Protein AF-T1BNW2-F1 (afdb_monomer_lite)

Radius of gyration: 15.65 Å; chains: 1; bounding box: 36×28×44 Å

Organism: NCBI:txid410659

Sequence (128 aa):
LEQHWTGALGGVVVTRYGHKVSTRSIEVLEAAHPVPDEAGQRASQRILEAVQGLRAEDLVICLISGGGSALLAAPAPGLTLADKQTMNRSLLRSGATITEMNCVRKHLSSLKGGLWPWLVIRPKWSPC

Secondary structure (DSSP, 8-state):
-TTT--S---EEEEEETT-----SSEEEEEE-SSS--HHHHHHHHHHHHHHTT--TTPPP-----TTHHHHS--BPTT--HHHHHHHHHHHHHTT--HHHHHHHHHHTBSSSTT-S-S------PPP-

Structure (mmCIF, N/CA/C/O backbone):
data_AF-T1BNW2-F1
#
_entry.id   AF-T1BNW2-F1
#
loop_
_atom_site.group_PDB
_atom_site.id
_atom_site.type_symbol
_atom_site.label_atom_id
_atom_site.label_alt_id
_atom_site.label_comp_id
_atom_site.label_asym_id
_atom_site.label_entity_id
_atom_site.label_seq_id
_atom_site.pdbx_PDB_ins_code
_atom_site.Cartn_x
_atom_site.Cartn_y
_atom_site.Cartn_z
_atom_site.occupancy
_atom_site.B_iso_or_equiv
_atom_site.auth_seq_id
_atom_site.auth_comp_id
_atom_site.auth_asym_id
_atom_site.auth_atom_id
_atom_site.pdbx_PDB_model_num
ATOM 1 N N . LEU A 1 1 ? -3.701 8.820 15.618 1.00 84.50 1 LEU A N 1
ATOM 2 C CA . LEU A 1 1 ? -5.063 8.250 15.515 1.00 84.50 1 LEU A CA 1
ATOM 3 C C . LEU A 1 1 ? -5.418 7.448 16.762 1.00 84.50 1 LEU A C 1
ATOM 5 O O . LEU A 1 1 ? -6.284 7.900 17.491 1.00 84.50 1 LEU A O 1
ATOM 9 N N . GLU A 1 2 ? -4.709 6.355 17.075 1.00 88.06 2 GLU A N 1
ATOM 10 C CA . GLU A 1 2 ? -5.012 5.507 18.253 1.00 88.06 2 GLU A CA 1
ATOM 11 C C . GLU A 1 2 ? -5.018 6.244 19.606 1.00 88.06 2 GLU A C 1
ATOM 13 O O . GLU A 1 2 ? -5.662 5.801 20.546 1.00 88.06 2 GLU A O 1
ATOM 18 N N . GLN A 1 3 ? -4.304 7.367 19.726 1.00 89.50 3 GLN A N 1
ATOM 19 C CA . GLN A 1 3 ? -4.282 8.185 20.948 1.00 89.50 3 GLN A CA 1
ATOM 20 C C . GLN A 1 3 ? -5.514 9.088 21.114 1.00 89.50 3 GLN A C 1
ATOM 22 O O . GLN A 1 3 ? -5.756 9.581 22.210 1.00 89.50 3 GLN A O 1
ATOM 27 N N . HIS A 1 4 ? -6.263 9.337 20.038 1.00 91.12 4 HIS A N 1
ATOM 28 C CA . HIS A 1 4 ? -7.362 10.309 20.015 1.00 91.12 4 HIS A CA 1
ATOM 29 C C . HIS A 1 4 ? -8.715 9.685 19.661 1.00 91.12 4 HIS A C 1
ATOM 31 O O . HIS A 1 4 ? -9.745 10.310 19.892 1.00 91.12 4 HIS A O 1
ATOM 37 N N . TRP A 1 5 ? -8.729 8.479 19.089 1.00 90.94 5 TRP A N 1
ATOM 38 C CA . TRP A 1 5 ? -9.960 7.765 18.768 1.00 90.94 5 TRP A CA 1
ATOM 39 C C . TRP A 1 5 ? -10.453 6.984 19.986 1.00 90.94 5 TRP A C 1
ATOM 41 O O . TRP A 1 5 ? -9.685 6.239 20.590 1.00 90.94 5 TRP A O 1
ATOM 51 N N . THR A 1 6 ? -11.721 7.157 20.351 1.00 88.44 6 THR A N 1
ATOM 52 C CA . THR A 1 6 ? -12.307 6.577 21.572 1.00 88.44 6 THR A CA 1
ATOM 53 C C . THR A 1 6 ? -13.128 5.309 21.327 1.00 88.44 6 THR A C 1
ATOM 55 O O . THR A 1 6 ? -13.456 4.611 22.282 1.00 88.44 6 THR A O 1
ATOM 58 N N . GLY A 1 7 ? -13.464 5.001 20.070 1.00 88.06 7 GLY A N 1
ATOM 59 C CA . GLY A 1 7 ? -14.216 3.803 19.686 1.00 88.06 7 GLY A CA 1
ATOM 60 C C . GLY A 1 7 ? -13.332 2.618 19.290 1.00 88.06 7 GLY A C 1
ATOM 61 O O . GLY A 1 7 ? -12.103 2.703 19.310 1.00 88.06 7 GLY A O 1
ATOM 62 N N . ALA A 1 8 ? -13.973 1.521 18.874 1.00 88.00 8 ALA A N 1
ATOM 63 C CA . ALA A 1 8 ? -13.278 0.396 18.255 1.00 88.00 8 ALA A CA 1
ATOM 64 C C . ALA A 1 8 ? -12.486 0.879 17.030 1.00 88.00 8 ALA A C 1
ATOM 66 O O . ALA A 1 8 ? -12.992 1.643 16.204 1.00 88.00 8 ALA A O 1
ATOM 67 N N . LEU A 1 9 ? -11.228 0.456 16.946 1.00 90.50 9 LEU A N 1
ATOM 68 C CA . LEU A 1 9 ? -10.297 0.844 15.898 1.00 90.50 9 LEU A CA 1
ATOM 69 C C . LEU A 1 9 ? -9.519 -0.391 15.457 1.00 90.50 9 LEU A C 1
ATOM 71 O O . LEU A 1 9 ? -9.071 -1.184 16.279 1.00 90.50 9 LEU A O 1
ATOM 75 N N . GLY A 1 10 ? -9.359 -0.528 14.151 1.00 91.31 10 GLY A N 1
ATOM 76 C CA . GLY A 1 10 ? -8.513 -1.521 13.513 1.00 91.31 10 GLY A CA 1
ATOM 77 C C . GLY A 1 10 ? -8.099 -1.000 12.145 1.00 91.31 10 GLY A C 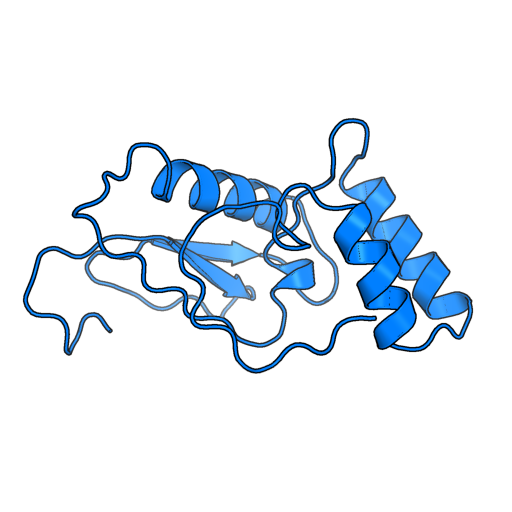1
ATOM 78 O O . GLY A 1 10 ? -8.651 -0.015 11.649 1.00 91.31 10 GLY A O 1
ATOM 79 N N . GLY A 1 11 ? -7.101 -1.626 11.536 1.00 93.06 11 GLY A N 1
ATOM 80 C CA . GLY A 1 11 ? -6.684 -1.246 10.193 1.00 93.06 11 GLY A CA 1
ATOM 81 C C . GLY A 1 11 ? -5.294 -1.732 9.839 1.00 93.06 11 GLY A C 1
ATOM 82 O O . GLY A 1 11 ? -4.666 -2.474 10.591 1.00 93.06 11 GLY A O 1
ATOM 83 N N . VAL A 1 12 ? -4.827 -1.285 8.678 1.00 95.44 12 VAL A N 1
ATOM 84 C CA . VAL A 1 12 ? -3.528 -1.648 8.114 1.00 95.44 12 VAL A CA 1
ATOM 85 C C . VAL A 1 12 ? -2.814 -0.375 7.672 1.00 95.44 12 VAL A C 1
ATOM 87 O O . VAL A 1 12 ? -3.390 0.468 6.985 1.00 95.44 12 VAL A O 1
ATOM 90 N N . VAL A 1 13 ? -1.550 -0.242 8.054 1.00 95.88 13 VAL A N 1
ATOM 91 C CA . VAL A 1 13 ? -0.632 0.810 7.612 1.00 95.88 13 VAL A CA 1
ATOM 92 C C . VAL A 1 13 ? 0.506 0.161 6.846 1.00 95.88 13 VAL A C 1
ATOM 94 O O . VAL A 1 13 ? 1.046 -0.858 7.265 1.00 95.88 13 VAL A O 1
ATOM 97 N N . VAL A 1 14 ? 0.903 0.783 5.738 1.00 96.38 14 VAL A N 1
ATOM 98 C CA . VAL A 1 14 ? 2.066 0.364 4.952 1.00 96.38 14 VAL A CA 1
ATOM 99 C C . VAL A 1 14 ? 3.075 1.496 4.950 1.00 96.38 14 VAL A C 1
ATOM 101 O O . VAL A 1 14 ? 2.752 2.626 4.580 1.00 96.38 14 VAL A O 1
ATOM 104 N N . THR A 1 15 ? 4.296 1.196 5.371 1.00 96.88 15 THR A N 1
ATOM 105 C CA . THR A 1 15 ? 5.404 2.150 5.430 1.00 96.88 15 THR A CA 1
ATOM 106 C C . THR A 1 15 ? 6.656 1.573 4.770 1.00 96.88 15 THR A C 1
ATOM 108 O O . THR A 1 15 ? 6.651 0.460 4.248 1.00 96.88 15 THR A O 1
ATOM 111 N N . ARG A 1 16 ? 7.732 2.355 4.731 1.00 96.81 16 ARG A N 1
ATOM 112 C CA . ARG A 1 16 ? 9.033 1.909 4.218 1.00 96.81 16 ARG A CA 1
ATOM 113 C C . ARG A 1 16 ? 9.708 0.970 5.215 1.00 96.81 16 ARG A C 1
ATOM 115 O O . ARG A 1 16 ? 9.484 1.101 6.414 1.00 96.81 16 ARG A O 1
ATOM 122 N N . TYR A 1 17 ? 10.589 0.101 4.732 1.00 97.12 17 TYR A N 1
ATOM 123 C CA . TYR A 1 17 ? 11.466 -0.685 5.604 1.00 97.12 17 TYR A CA 1
ATOM 124 C C . TYR A 1 17 ? 12.225 0.190 6.610 1.00 97.12 17 TYR A C 1
ATOM 126 O O . TYR A 1 17 ? 12.760 1.239 6.245 1.00 97.12 17 TYR A O 1
ATOM 134 N N . GLY A 1 18 ? 12.261 -0.250 7.868 1.00 96.81 18 GLY A N 1
ATOM 135 C CA . GLY A 1 18 ? 12.893 0.459 8.980 1.00 96.81 18 GLY A CA 1
ATOM 136 C C . GLY A 1 18 ? 12.065 1.617 9.548 1.00 96.81 18 GLY A C 1
ATOM 137 O O . GLY A 1 18 ? 12.540 2.318 10.436 1.00 96.81 18 GLY A O 1
ATOM 138 N N . HIS A 1 19 ? 10.843 1.839 9.053 1.00 95.44 19 HIS A N 1
ATOM 139 C CA . HIS A 1 19 ? 9.939 2.887 9.541 1.00 95.44 19 HIS A CA 1
ATOM 140 C C . HIS A 1 19 ? 8.724 2.332 10.293 1.00 95.44 19 HIS A C 1
ATOM 142 O O . HIS A 1 19 ? 7.828 3.102 10.653 1.00 95.44 19 HIS A O 1
ATOM 148 N N . LYS A 1 20 ? 8.653 1.015 10.517 1.00 95.44 20 LYS A N 1
ATOM 149 C CA . LYS A 1 20 ? 7.619 0.413 11.356 1.00 95.44 20 LYS A CA 1
ATOM 150 C C . LYS A 1 20 ? 7.669 0.967 12.779 1.00 95.44 20 LYS A C 1
ATOM 152 O O . LYS A 1 20 ? 8.726 1.102 13.387 1.00 95.44 20 LYS A O 1
ATOM 157 N N . VAL A 1 21 ? 6.485 1.236 13.314 1.00 94.00 21 VAL A N 1
ATOM 158 C CA . VAL A 1 21 ? 6.272 1.627 14.707 1.00 94.00 21 VAL A CA 1
ATOM 159 C C . VAL A 1 21 ? 5.255 0.690 15.338 1.00 94.00 21 VAL A C 1
ATOM 161 O O . VAL A 1 21 ? 4.362 0.190 14.652 1.00 94.00 21 VAL A O 1
ATOM 164 N N . SER A 1 22 ? 5.397 0.445 16.637 1.00 94.06 22 SER A N 1
ATOM 165 C CA . SER A 1 22 ? 4.424 -0.343 17.387 1.00 94.06 22 SER A CA 1
ATOM 166 C C . SER A 1 22 ? 3.124 0.435 17.572 1.00 94.06 22 SER A C 1
ATOM 168 O O . SER A 1 22 ? 3.119 1.626 17.883 1.00 94.06 22 SER A O 1
ATOM 170 N N . THR A 1 23 ? 2.023 -0.278 17.411 1.00 94.12 23 THR A N 1
ATOM 171 C CA . THR A 1 23 ? 0.635 0.189 17.472 1.00 94.12 23 THR A CA 1
ATOM 172 C C . THR A 1 23 ? -0.157 -0.778 18.350 1.00 94.12 23 THR A C 1
ATOM 174 O O . THR A 1 23 ? 0.276 -1.904 18.599 1.00 94.12 23 THR A O 1
ATOM 177 N N . ARG A 1 24 ? -1.309 -0.341 18.860 1.00 91.31 24 ARG A N 1
ATOM 178 C CA . ARG A 1 24 ? -2.166 -1.155 19.735 1.00 91.31 24 ARG A CA 1
ATOM 179 C C . ARG A 1 24 ? -3.064 -2.101 18.940 1.00 91.31 24 ARG A C 1
ATOM 181 O O . ARG A 1 24 ? -3.257 -3.240 19.340 1.00 91.31 24 ARG A O 1
ATOM 188 N N . SER A 1 25 ? -3.630 -1.604 17.844 1.00 91.12 25 SER A N 1
ATOM 189 C CA . SER A 1 25 ? -4.736 -2.233 17.105 1.00 91.12 25 SER A CA 1
ATOM 190 C C . SER A 1 25 ? -4.577 -2.189 15.582 1.00 91.12 25 SER A C 1
ATOM 192 O O . SER A 1 25 ? -5.274 -2.897 14.860 1.00 91.12 25 SER A O 1
ATOM 194 N N . ILE A 1 26 ? -3.659 -1.362 15.081 1.00 94.75 26 ILE A N 1
ATOM 195 C CA . ILE A 1 26 ? -3.387 -1.205 13.649 1.00 94.75 26 ILE A CA 1
ATOM 196 C C . ILE A 1 26 ? -2.228 -2.116 13.241 1.00 94.75 26 ILE A C 1
ATOM 198 O O . ILE A 1 26 ? -1.149 -2.033 13.809 1.00 94.75 26 ILE A O 1
ATOM 202 N N . GLU A 1 27 ? -2.392 -2.948 12.222 1.00 95.88 27 GLU A N 1
ATOM 203 C CA . GLU A 1 27 ? -1.291 -3.729 11.659 1.00 95.88 27 GLU A CA 1
ATOM 204 C C . GLU A 1 27 ? -0.334 -2.820 10.872 1.00 95.88 27 GLU A C 1
ATOM 206 O O . GLU A 1 27 ? -0.773 -2.042 10.027 1.00 95.88 27 GLU A O 1
ATOM 211 N N . VAL A 1 28 ? 0.977 -2.917 11.115 1.00 96.69 28 VAL A N 1
ATOM 212 C CA . VAL A 1 28 ? 1.987 -2.135 10.378 1.00 96.69 28 VAL A CA 1
ATOM 213 C C . VAL A 1 28 ? 2.860 -3.059 9.533 1.00 96.69 28 VAL A C 1
ATOM 215 O O . VAL A 1 28 ? 3.623 -3.878 10.062 1.00 96.69 28 VAL A O 1
ATOM 218 N N . LEU A 1 29 ? 2.748 -2.893 8.217 1.00 97.44 29 LEU A N 1
ATOM 219 C CA . LEU A 1 29 ? 3.500 -3.591 7.182 1.00 97.44 29 LEU A CA 1
ATOM 220 C C . LEU A 1 29 ? 4.585 -2.686 6.602 1.00 97.44 29 LEU A C 1
ATOM 222 O O . LEU A 1 29 ? 4.450 -1.461 6.567 1.00 97.44 29 LEU A O 1
ATOM 226 N N . GLU A 1 30 ? 5.645 -3.304 6.097 1.00 97.81 30 GLU A N 1
ATOM 227 C CA . GLU A 1 30 ? 6.737 -2.605 5.428 1.00 97.81 30 GLU A CA 1
ATOM 228 C C . GLU A 1 30 ? 6.878 -3.081 3.984 1.00 97.81 30 GLU A C 1
ATOM 230 O O . GLU A 1 30 ? 6.645 -4.252 3.680 1.00 97.81 30 GLU A O 1
ATOM 235 N N . ALA A 1 31 ? 7.243 -2.159 3.097 1.00 97.31 31 ALA A N 1
ATOM 236 C CA . ALA A 1 31 ? 7.457 -2.422 1.682 1.00 97.31 31 ALA A CA 1
ATOM 237 C C . ALA A 1 31 ? 8.561 -1.526 1.103 1.00 97.31 31 ALA A C 1
ATOM 239 O O . ALA A 1 31 ? 8.961 -0.516 1.700 1.00 97.31 31 ALA A O 1
ATOM 240 N N . ALA A 1 32 ? 9.044 -1.880 -0.089 1.00 95.75 32 ALA A N 1
ATOM 241 C CA . ALA A 1 32 ? 10.103 -1.130 -0.748 1.00 95.75 32 ALA A CA 1
ATOM 242 C C . ALA A 1 32 ? 9.629 0.222 -1.308 1.00 95.75 32 ALA A C 1
ATOM 244 O O . ALA A 1 32 ? 8.546 0.384 -1.874 1.00 95.75 32 ALA A O 1
ATOM 245 N N . HIS A 1 33 ? 10.517 1.208 -1.202 1.00 92.31 33 HIS A N 1
ATOM 246 C CA . HIS A 1 33 ? 10.416 2.514 -1.842 1.00 92.31 33 HIS A CA 1
ATOM 247 C C . HIS A 1 33 ? 11.839 2.986 -2.190 1.00 92.31 33 HIS A C 1
ATOM 249 O O . HIS A 1 33 ? 12.719 2.863 -1.340 1.00 92.31 33 HIS A O 1
ATOM 255 N N .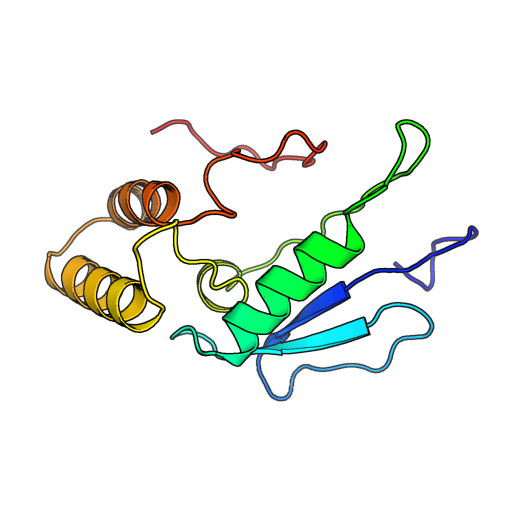 PRO A 1 34 ? 12.098 3.566 -3.381 1.00 89.00 34 PRO A N 1
ATOM 256 C CA . PRO A 1 34 ? 11.126 4.061 -4.364 1.00 89.00 34 PRO A CA 1
ATOM 257 C C . PRO A 1 34 ? 10.667 3.033 -5.408 1.00 89.00 34 PRO A C 1
ATOM 259 O O . PRO A 1 34 ? 9.747 3.321 -6.171 1.00 89.00 34 PRO A O 1
ATOM 262 N N . VAL A 1 35 ? 11.291 1.855 -5.469 1.00 89.69 35 VAL A N 1
ATOM 263 C CA . VAL A 1 35 ? 10.927 0.798 -6.424 1.00 89.69 35 VAL A CA 1
ATOM 264 C C . VAL A 1 35 ? 10.017 -0.218 -5.722 1.00 89.69 35 VAL A C 1
ATOM 266 O O . VAL A 1 35 ? 10.430 -0.737 -4.691 1.00 89.69 35 VAL A O 1
ATOM 269 N N . PRO A 1 36 ? 8.805 -0.496 -6.243 1.00 91.81 36 PRO A N 1
ATOM 270 C CA . PRO A 1 36 ? 7.877 -1.437 -5.622 1.00 91.81 36 PRO A CA 1
ATOM 271 C C . PRO A 1 36 ? 8.408 -2.873 -5.629 1.00 91.81 36 PRO A C 1
ATOM 273 O O . PRO A 1 36 ? 9.007 -3.300 -6.616 1.00 91.81 36 PRO A O 1
ATOM 276 N N . ASP A 1 37 ? 8.120 -3.625 -4.570 1.00 94.62 37 ASP A N 1
ATOM 277 C CA . ASP A 1 37 ? 8.478 -5.034 -4.397 1.00 94.62 37 ASP A CA 1
ATOM 278 C C . ASP A 1 37 ? 7.245 -5.908 -4.095 1.00 94.62 37 ASP A C 1
ATOM 280 O O . ASP A 1 37 ? 6.102 -5.441 -4.063 1.00 94.62 37 ASP A O 1
ATOM 284 N N . GLU A 1 38 ? 7.470 -7.206 -3.889 1.00 95.69 38 GLU A N 1
ATOM 285 C CA . GLU A 1 38 ? 6.396 -8.152 -3.577 1.00 95.69 38 GLU A CA 1
ATOM 286 C C . GLU A 1 38 ? 5.736 -7.873 -2.223 1.00 95.69 38 GLU A C 1
ATOM 288 O O . GLU A 1 38 ? 4.548 -8.146 -2.051 1.00 95.69 38 GLU A O 1
ATOM 293 N N . ALA A 1 39 ? 6.479 -7.316 -1.260 1.00 96.81 39 ALA A N 1
ATOM 294 C CA . ALA A 1 39 ? 5.916 -6.918 0.024 1.00 96.81 39 ALA A CA 1
ATOM 295 C C . ALA A 1 39 ? 4.869 -5.815 -0.164 1.00 96.81 39 ALA A C 1
ATOM 297 O O . ALA A 1 39 ? 3.776 -5.924 0.388 1.00 96.81 39 ALA A O 1
ATOM 298 N N . GLY A 1 40 ? 5.133 -4.833 -1.033 1.00 94.56 40 GLY A N 1
ATOM 299 C CA . GLY A 1 40 ? 4.145 -3.823 -1.419 1.00 94.56 40 GLY A CA 1
ATOM 300 C C . GLY A 1 40 ? 2.912 -4.403 -2.120 1.00 94.56 40 GLY A C 1
ATOM 301 O O . GLY A 1 40 ? 1.799 -3.896 -1.945 1.00 94.56 40 GLY A O 1
ATOM 302 N N . GLN A 1 41 ? 3.067 -5.495 -2.877 1.00 93.44 41 GLN A N 1
ATOM 303 C CA . GLN A 1 41 ? 1.935 -6.196 -3.493 1.00 93.44 41 GLN A CA 1
ATOM 304 C C . GLN A 1 41 ? 1.090 -6.951 -2.465 1.00 93.44 41 GLN A C 1
ATOM 306 O O . GLN A 1 41 ? -0.134 -6.812 -2.458 1.00 93.44 41 GLN A O 1
ATOM 311 N N . ARG A 1 42 ? 1.725 -7.683 -1.546 1.00 95.19 42 ARG A N 1
ATOM 312 C CA . ARG A 1 42 ? 1.022 -8.338 -0.432 1.00 95.19 42 ARG A CA 1
ATOM 313 C C . ARG A 1 42 ? 0.327 -7.320 0.470 1.00 95.19 42 ARG A C 1
ATOM 315 O O . ARG A 1 42 ? -0.821 -7.518 0.847 1.00 95.19 42 ARG A O 1
ATOM 322 N N . ALA A 1 43 ? 0.982 -6.199 0.756 1.00 95.00 43 ALA A N 1
ATOM 323 C CA . ALA A 1 43 ? 0.423 -5.134 1.577 1.00 95.00 43 ALA A CA 1
ATOM 324 C C . ALA A 1 43 ? -0.794 -4.462 0.916 1.00 95.00 43 ALA A C 1
ATOM 326 O O . ALA A 1 43 ? -1.777 -4.152 1.586 1.00 95.00 43 ALA A O 1
ATOM 327 N N . SER A 1 44 ? -0.761 -4.307 -0.412 1.00 92.12 44 SER A N 1
ATOM 328 C CA . SER A 1 44 ? -1.909 -3.847 -1.203 1.00 92.12 44 SER A CA 1
ATOM 329 C C . SER A 1 44 ? -3.110 -4.781 -1.064 1.00 92.12 44 SER A C 1
ATOM 331 O O . SER A 1 44 ? -4.224 -4.319 -0.829 1.00 92.12 44 SER A O 1
ATOM 333 N N . GLN A 1 45 ? -2.874 -6.089 -1.174 1.00 91.25 45 GLN A N 1
ATOM 334 C CA . GLN A 1 45 ? -3.906 -7.110 -1.005 1.00 91.25 45 GLN A CA 1
ATOM 335 C C . GLN A 1 45 ? -4.460 -7.121 0.429 1.00 91.25 45 GLN A C 1
ATOM 337 O O . GLN A 1 45 ? -5.670 -7.141 0.629 1.00 91.25 45 GLN A O 1
ATOM 342 N N . ARG A 1 46 ? -3.590 -6.999 1.433 1.00 94.06 46 ARG A N 1
ATOM 343 C CA . ARG A 1 46 ? -3.993 -6.964 2.840 1.00 94.06 46 ARG A CA 1
ATOM 344 C C . ARG A 1 46 ? -4.849 -5.742 3.189 1.00 94.06 46 ARG A C 1
ATOM 346 O O . ARG A 1 46 ? -5.798 -5.869 3.961 1.00 94.06 46 ARG A O 1
ATOM 353 N N . ILE A 1 47 ? -4.546 -4.572 2.614 1.00 92.31 47 ILE A N 1
ATOM 354 C CA . ILE A 1 47 ? -5.405 -3.380 2.730 1.00 92.31 47 ILE A CA 1
ATOM 355 C C . ILE A 1 47 ? -6.781 -3.646 2.121 1.00 92.31 47 ILE A C 1
ATOM 357 O O . ILE A 1 47 ? -7.778 -3.261 2.724 1.00 92.31 47 ILE A O 1
ATOM 361 N N . LEU A 1 48 ? -6.845 -4.301 0.956 1.00 88.19 48 LEU A N 1
ATOM 362 C CA . LEU A 1 48 ? -8.121 -4.650 0.329 1.00 88.19 48 LEU A CA 1
ATOM 363 C C . LEU A 1 48 ? -8.954 -5.559 1.224 1.00 88.19 48 LEU A C 1
ATOM 365 O O . LEU A 1 48 ? -10.120 -5.270 1.460 1.00 88.19 48 LEU A O 1
ATOM 369 N N . GLU A 1 49 ? -8.350 -6.606 1.770 1.00 90.19 49 GLU A N 1
ATOM 370 C CA . GLU A 1 49 ? -9.012 -7.509 2.715 1.00 90.19 49 GLU A CA 1
ATOM 371 C C . GLU A 1 49 ? -9.491 -6.777 3.972 1.00 90.19 49 GLU A C 1
ATOM 373 O O . GLU A 1 49 ? -10.578 -7.050 4.464 1.00 90.19 49 GLU A O 1
ATOM 378 N N . ALA A 1 50 ? -8.721 -5.805 4.475 1.00 90.19 50 ALA A N 1
ATOM 379 C CA . ALA A 1 50 ? -9.097 -5.031 5.659 1.00 90.19 50 ALA A CA 1
ATOM 380 C C . ALA A 1 50 ? -10.334 -4.146 5.451 1.00 90.19 50 ALA A C 1
ATOM 382 O O . ALA A 1 50 ? -10.988 -3.785 6.426 1.00 90.19 50 ALA A O 1
ATOM 383 N N . VAL A 1 51 ? -10.634 -3.774 4.204 1.00 87.69 51 VAL A N 1
ATOM 384 C CA . VAL A 1 51 ? -11.811 -2.960 3.861 1.00 87.69 51 VAL A CA 1
ATOM 385 C C . VAL A 1 51 ? -12.933 -3.780 3.220 1.00 87.69 51 VAL A C 1
ATOM 387 O O . VAL A 1 51 ? -14.000 -3.242 2.928 1.00 87.69 51 VAL A O 1
ATOM 390 N N . GLN A 1 52 ? -12.718 -5.076 2.986 1.00 86.50 52 GLN A N 1
ATOM 391 C CA . GLN A 1 52 ? -13.759 -5.983 2.513 1.00 86.50 52 GLN A CA 1
ATOM 392 C C . GLN A 1 52 ? -14.750 -6.280 3.643 1.00 86.50 52 GLN A C 1
ATOM 394 O O . GLN A 1 52 ? -14.362 -6.582 4.766 1.00 86.50 52 GLN A O 1
ATOM 399 N N . GLY A 1 53 ? -16.047 -6.213 3.336 1.00 82.06 53 GLY A N 1
ATOM 400 C CA . GLY A 1 53 ? -17.113 -6.526 4.294 1.00 82.06 53 GLY A CA 1
ATOM 401 C C . GLY A 1 53 ? -17.538 -5.371 5.204 1.00 82.06 53 GLY A C 1
ATOM 402 O O . GLY A 1 53 ? -18.439 -5.568 6.016 1.00 82.06 53 GLY A O 1
ATOM 403 N N . LEU A 1 54 ? -16.951 -4.179 5.042 1.00 86.88 54 LEU A N 1
ATOM 404 C CA . LEU A 1 54 ? -17.436 -2.968 5.705 1.00 86.88 54 LEU A CA 1
ATOM 405 C C . LEU A 1 54 ? -18.860 -2.624 5.249 1.00 86.88 54 LEU A C 1
ATOM 407 O O . LEU A 1 54 ? -19.229 -2.806 4.083 1.00 86.88 54 LEU A O 1
ATOM 411 N N . ARG A 1 55 ? -19.654 -2.117 6.186 1.00 86.31 55 ARG A N 1
ATOM 412 C CA . ARG A 1 55 ? -21.052 -1.720 6.013 1.00 86.31 55 ARG A CA 1
ATOM 413 C C . ARG A 1 55 ? -21.154 -0.197 5.909 1.00 86.31 55 ARG A C 1
ATOM 415 O O . ARG A 1 55 ? -20.173 0.523 6.069 1.00 86.31 55 ARG A O 1
ATOM 422 N N . ALA A 1 56 ? -22.345 0.311 5.605 1.00 86.44 56 ALA A N 1
ATOM 423 C CA . ALA A 1 56 ? -22.554 1.747 5.392 1.00 86.44 56 ALA A CA 1
ATOM 424 C C . ALA A 1 56 ? -22.339 2.582 6.669 1.00 86.44 56 ALA A C 1
ATOM 426 O O . ALA A 1 56 ? -22.036 3.770 6.597 1.00 86.44 56 ALA A O 1
ATOM 427 N N . GLU A 1 57 ? -22.506 1.950 7.826 1.00 87.06 57 GLU A N 1
ATOM 428 C CA . GLU A 1 57 ? -22.286 2.504 9.156 1.00 87.06 57 GLU A CA 1
ATOM 429 C C . GLU A 1 57 ? -20.807 2.548 9.582 1.00 87.06 57 GLU A C 1
ATOM 431 O O . GLU A 1 57 ? -20.480 3.226 10.558 1.00 87.06 57 GLU A O 1
ATOM 436 N N . ASP A 1 58 ? -19.912 1.866 8.860 1.00 87.31 58 ASP A N 1
ATOM 437 C CA . ASP A 1 58 ? -18.488 1.835 9.187 1.00 87.31 58 ASP A CA 1
ATOM 438 C C . ASP A 1 58 ? -17.758 3.080 8.666 1.00 87.31 58 ASP A C 1
ATOM 440 O O . ASP A 1 58 ? -17.972 3.553 7.547 1.00 87.31 58 ASP A O 1
ATOM 444 N N . LEU A 1 59 ? -16.824 3.597 9.470 1.00 88.00 59 LEU A N 1
ATOM 445 C CA . LEU A 1 59 ? -15.985 4.733 9.096 1.00 88.00 59 LEU A CA 1
ATOM 446 C C . LEU A 1 59 ? -14.592 4.272 8.663 1.00 88.00 59 LEU A C 1
ATOM 448 O O . LEU A 1 59 ? -13.829 3.720 9.456 1.00 88.00 59 LEU A O 1
ATOM 452 N N . VAL A 1 60 ? -14.211 4.616 7.433 1.00 89.50 60 VAL A N 1
ATOM 453 C CA . VAL A 1 60 ? -12.847 4.422 6.925 1.00 89.50 60 VAL A CA 1
ATOM 454 C C . VAL A 1 60 ? -12.068 5.731 6.993 1.00 89.50 60 VAL A C 1
ATOM 456 O O . VAL A 1 60 ? -12.461 6.736 6.404 1.00 89.50 60 VAL A O 1
ATOM 459 N N . ILE A 1 61 ? -10.917 5.707 7.669 1.00 89.38 61 ILE A N 1
ATOM 460 C CA . ILE A 1 61 ? -9.984 6.838 7.725 1.00 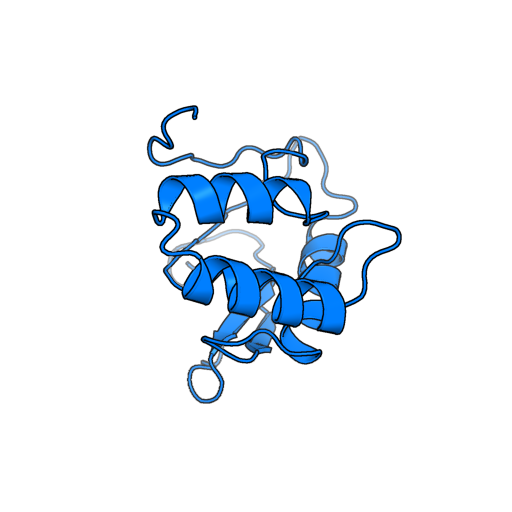89.38 61 ILE A CA 1
ATOM 461 C C . ILE A 1 61 ? -8.744 6.505 6.892 1.00 89.38 61 ILE A C 1
ATOM 463 O O . ILE A 1 61 ? -7.899 5.708 7.295 1.00 89.38 61 ILE A O 1
ATOM 467 N N . CYS A 1 62 ? -8.607 7.158 5.738 1.00 89.88 62 CYS A N 1
ATOM 468 C CA . CYS A 1 62 ? -7.452 7.001 4.854 1.00 89.88 62 CYS A CA 1
ATOM 469 C C . CYS A 1 62 ? -6.387 8.069 5.142 1.00 89.88 62 CYS A C 1
ATOM 471 O O . CYS A 1 62 ? -6.555 9.234 4.780 1.00 89.88 62 CYS A O 1
ATOM 473 N N . LEU A 1 63 ? -5.262 7.670 5.742 1.00 89.75 63 LEU A N 1
ATOM 474 C CA . LEU A 1 63 ? -4.100 8.537 5.960 1.00 89.75 63 LEU A CA 1
ATOM 475 C C . LEU A 1 63 ? -3.054 8.270 4.873 1.00 89.75 63 LEU A C 1
ATOM 477 O O . LEU A 1 63 ? -2.457 7.197 4.832 1.00 89.75 63 LEU A O 1
ATOM 481 N N . ILE A 1 64 ? -2.842 9.233 3.974 1.00 88.19 64 ILE A N 1
ATOM 482 C CA . ILE A 1 64 ? -1.975 9.063 2.800 1.00 88.19 64 ILE A CA 1
ATOM 483 C C . ILE A 1 64 ? -0.835 10.078 2.849 1.00 88.19 64 ILE A C 1
ATOM 485 O O . ILE A 1 64 ? -1.060 11.276 3.004 1.00 88.19 64 ILE A O 1
ATOM 489 N N . SER A 1 65 ? 0.390 9.592 2.662 1.00 87.81 65 SER A N 1
ATOM 490 C CA . SER A 1 65 ? 1.604 10.400 2.531 1.00 87.81 65 SER A CA 1
ATOM 491 C C . SER A 1 65 ? 2.404 9.993 1.281 1.00 87.81 65 SER A C 1
ATOM 493 O O . SER A 1 65 ? 1.956 9.182 0.462 1.00 87.81 65 SER A O 1
ATOM 495 N N . GLY A 1 66 ? 3.576 10.602 1.080 1.00 84.31 66 GLY A N 1
ATOM 496 C CA . GLY A 1 66 ? 4.442 10.310 -0.063 1.00 84.31 66 GLY A CA 1
ATOM 497 C C . GLY A 1 66 ? 4.884 8.841 -0.122 1.00 84.31 66 GLY A C 1
ATOM 498 O O . GLY A 1 66 ? 5.141 8.213 0.899 1.00 84.31 66 GLY A O 1
ATOM 499 N N . GLY A 1 67 ? 5.000 8.298 -1.337 1.00 85.00 67 GLY A N 1
ATOM 500 C CA . GLY A 1 67 ? 5.503 6.937 -1.579 1.00 85.00 67 GLY A CA 1
ATOM 501 C C . GLY A 1 67 ? 4.440 5.866 -1.837 1.00 85.00 67 GLY A C 1
ATOM 502 O O . GLY A 1 67 ? 4.787 4.762 -2.258 1.00 85.00 67 GLY A O 1
ATOM 503 N N . GLY A 1 68 ? 3.147 6.190 -1.712 1.00 84.94 68 GLY A N 1
ATOM 504 C CA . GLY A 1 68 ? 2.047 5.238 -1.936 1.00 84.94 68 GLY A CA 1
ATOM 505 C C . GLY A 1 68 ? 2.057 4.532 -3.303 1.00 84.94 68 GLY A C 1
ATOM 506 O O . GLY A 1 68 ? 1.552 3.421 -3.433 1.00 84.94 68 GLY A O 1
ATOM 507 N N . SER A 1 69 ? 2.678 5.116 -4.336 1.00 82.50 69 SER A N 1
ATOM 508 C CA . SER A 1 69 ? 2.806 4.452 -5.642 1.00 82.50 69 SER A CA 1
ATOM 509 C C . SER A 1 69 ? 3.694 3.209 -5.627 1.00 82.50 69 SER A C 1
ATOM 511 O O . SER A 1 69 ? 3.388 2.272 -6.365 1.00 82.50 69 SER A O 1
ATOM 513 N N . ALA A 1 70 ? 4.744 3.209 -4.803 1.00 87.12 70 ALA A N 1
ATOM 514 C CA . ALA A 1 70 ? 5.643 2.073 -4.619 1.00 87.12 70 ALA A CA 1
ATOM 515 C C . ALA A 1 70 ? 5.159 1.156 -3.487 1.00 87.12 70 ALA A C 1
ATOM 517 O O . ALA A 1 70 ? 5.119 -0.056 -3.656 1.00 87.12 70 ALA A O 1
ATOM 518 N N . LEU A 1 71 ? 4.707 1.739 -2.373 1.00 92.00 71 LEU A N 1
ATOM 519 C CA . LEU A 1 71 ? 4.267 0.973 -1.204 1.00 92.00 71 LEU A CA 1
ATOM 520 C C . LEU A 1 71 ? 2.982 0.175 -1.466 1.00 92.00 71 LEU A C 1
ATOM 522 O O . LEU A 1 71 ? 2.827 -0.918 -0.937 1.00 92.00 71 LEU A O 1
ATOM 526 N N . LEU A 1 72 ? 2.075 0.699 -2.301 1.00 90.56 72 LEU A N 1
ATOM 527 C CA . LEU A 1 72 ? 0.826 0.034 -2.686 1.00 90.56 72 LEU A CA 1
ATOM 528 C C . LEU A 1 72 ? 0.898 -0.441 -4.144 1.00 90.56 72 LEU A C 1
ATOM 530 O O . LEU A 1 72 ? 0.280 0.125 -5.064 1.00 90.56 72 LEU A O 1
ATOM 534 N N . ALA A 1 73 ? 1.741 -1.448 -4.366 1.00 90.31 73 ALA A N 1
ATOM 535 C CA . ALA A 1 73 ? 1.980 -2.058 -5.664 1.00 90.31 73 ALA A CA 1
ATOM 536 C C . ALA A 1 73 ? 0.860 -3.037 -6.052 1.00 90.31 73 ALA A C 1
ATOM 538 O O . ALA A 1 73 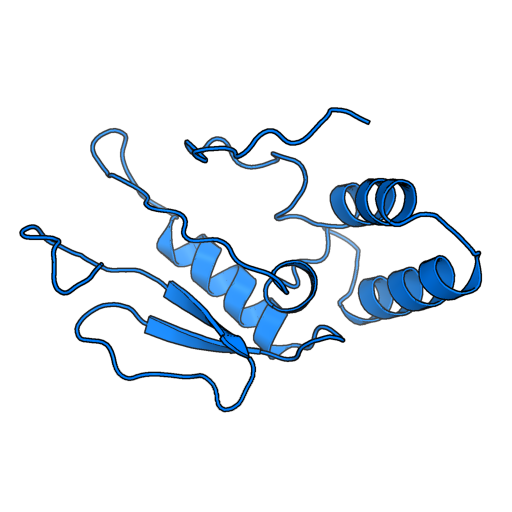? 0.946 -4.229 -5.804 1.00 90.31 73 ALA A O 1
ATOM 539 N N . ALA A 1 74 ? -0.170 -2.553 -6.741 1.00 88.81 74 ALA A N 1
ATOM 540 C CA . ALA A 1 74 ? -1.245 -3.409 -7.245 1.00 88.81 74 ALA A CA 1
ATOM 541 C C . ALA A 1 74 ? -1.283 -3.386 -8.782 1.00 88.81 74 ALA A C 1
ATOM 543 O O . ALA A 1 74 ? -1.757 -2.393 -9.354 1.00 88.81 74 ALA A O 1
ATOM 544 N N . PRO A 1 75 ? -0.687 -4.372 -9.481 1.00 88.50 75 PRO A N 1
ATOM 545 C CA . PRO A 1 75 ? -0.829 -4.529 -10.932 1.00 88.50 75 PRO A CA 1
ATOM 546 C C . PRO A 1 75 ? -2.295 -4.711 -11.338 1.00 88.50 75 PRO A C 1
ATOM 548 O O . PRO A 1 75 ? -3.086 -5.273 -10.584 1.00 88.50 75 PRO A O 1
ATOM 551 N N . ALA A 1 76 ? -2.674 -4.183 -12.503 1.00 87.81 76 ALA A N 1
ATOM 552 C CA . ALA A 1 76 ? -3.983 -4.477 -13.085 1.00 87.81 76 ALA A CA 1
ATOM 553 C C . ALA A 1 76 ? -4.053 -5.958 -13.524 1.00 87.81 76 ALA A C 1
ATOM 555 O O . ALA A 1 76 ? -2.999 -6.564 -13.736 1.00 87.81 76 ALA A O 1
ATOM 556 N N . PRO A 1 77 ? -5.254 -6.549 -13.672 1.00 85.00 77 PRO A N 1
ATOM 557 C CA . PRO A 1 77 ? -5.393 -7.904 -14.200 1.00 85.00 77 PRO A CA 1
ATOM 558 C C . PRO A 1 77 ? -4.619 -8.081 -15.513 1.00 85.00 77 PRO A C 1
ATOM 560 O O . PRO A 1 77 ? -4.680 -7.224 -16.392 1.00 85.00 77 PRO A O 1
ATOM 563 N N . GLY A 1 78 ? -3.863 -9.175 -15.624 1.00 88.25 78 GLY A N 1
ATOM 564 C CA . GLY A 1 78 ? -2.995 -9.442 -16.776 1.00 88.25 78 GLY A CA 1
ATOM 565 C C . GLY A 1 78 ? -1.616 -8.771 -16.732 1.00 88.25 78 GLY A C 1
ATOM 566 O O . GLY A 1 78 ? -0.824 -9.007 -17.637 1.00 88.25 78 GLY A O 1
ATOM 567 N N . LEU A 1 79 ? -1.299 -7.982 -15.697 1.00 90.62 79 LEU A N 1
ATOM 568 C CA . LEU A 1 79 ? 0.030 -7.393 -15.493 1.00 90.62 79 LEU A CA 1
ATOM 569 C C . LEU A 1 79 ? 0.734 -7.995 -14.277 1.00 90.62 79 LEU A C 1
ATOM 571 O O . LEU A 1 79 ? 0.124 -8.255 -13.239 1.00 90.62 79 LEU A O 1
ATOM 575 N N . THR A 1 80 ? 2.052 -8.128 -14.375 1.00 92.31 80 THR A N 1
ATOM 576 C CA . THR A 1 80 ? 2.928 -8.522 -13.270 1.00 92.31 80 THR A CA 1
ATOM 577 C C . THR A 1 80 ? 3.523 -7.303 -12.555 1.00 92.31 80 THR A C 1
ATOM 579 O O . THR A 1 80 ? 3.493 -6.164 -13.036 1.00 92.31 80 THR A O 1
ATOM 582 N N . LEU A 1 81 ? 4.121 -7.530 -11.381 1.00 90.62 81 LEU A N 1
ATOM 583 C CA . LEU A 1 81 ? 4.933 -6.517 -10.702 1.00 90.62 81 LEU A CA 1
ATOM 584 C C . LEU A 1 81 ? 6.121 -6.068 -11.568 1.00 90.62 81 LEU A C 1
ATOM 586 O O . LEU A 1 81 ? 6.428 -4.874 -11.627 1.00 90.62 81 LEU A 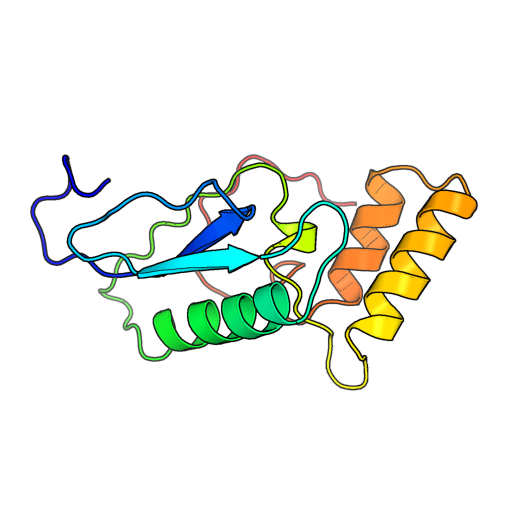O 1
ATOM 590 N N . ALA A 1 82 ? 6.756 -7.012 -12.268 1.00 92.06 82 ALA A N 1
ATOM 591 C CA . ALA A 1 82 ? 7.866 -6.734 -13.170 1.00 92.06 82 ALA A CA 1
ATOM 592 C C . ALA A 1 82 ? 7.440 -5.800 -14.314 1.00 92.06 82 ALA A C 1
ATOM 594 O O . ALA A 1 82 ? 8.170 -4.856 -14.627 1.00 92.06 82 ALA A O 1
ATOM 595 N N . ASP A 1 83 ? 6.231 -5.974 -14.860 1.00 91.75 83 ASP A N 1
ATOM 596 C CA . ASP A 1 83 ? 5.683 -5.083 -15.892 1.00 91.75 83 ASP A CA 1
ATOM 597 C C . ASP A 1 83 ? 5.534 -3.653 -15.372 1.00 91.75 83 ASP A C 1
ATOM 599 O O . ASP A 1 83 ? 5.964 -2.702 -16.029 1.00 91.75 83 ASP A O 1
ATOM 603 N N . LYS A 1 84 ? 5.014 -3.474 -14.147 1.00 88.88 84 LYS A N 1
ATOM 604 C CA . LYS A 1 84 ? 4.929 -2.141 -13.522 1.00 88.88 84 LYS A CA 1
ATOM 605 C C . LYS A 1 84 ? 6.305 -1.506 -13.339 1.00 88.88 84 LYS A C 1
ATOM 607 O O . LYS A 1 84 ? 6.461 -0.308 -13.587 1.00 88.88 84 LYS A O 1
ATOM 612 N N . GLN A 1 85 ? 7.290 -2.276 -12.876 1.00 90.50 85 GLN A N 1
ATOM 613 C CA . GLN A 1 85 ? 8.652 -1.775 -12.686 1.00 90.50 85 GLN A CA 1
ATOM 614 C C . GLN A 1 85 ? 9.281 -1.364 -14.023 1.00 90.50 85 GLN A C 1
ATOM 616 O O . GLN A 1 85 ? 9.874 -0.288 -14.119 1.00 90.50 85 GLN A O 1
ATOM 621 N N . THR A 1 86 ? 9.124 -2.191 -15.060 1.00 91.81 86 THR A N 1
ATOM 622 C CA . THR A 1 86 ? 9.621 -1.915 -16.412 1.00 91.81 86 THR A CA 1
ATOM 623 C C . THR A 1 86 ? 8.959 -0.678 -16.998 1.00 91.81 86 THR A C 1
ATOM 625 O O . THR A 1 86 ? 9.669 0.232 -17.419 1.00 91.81 86 THR A O 1
ATOM 628 N N . MET A 1 87 ? 7.633 -0.567 -16.917 1.00 88.88 87 MET A N 1
ATOM 629 C CA . MET A 1 87 ? 6.905 0.622 -17.360 1.00 88.88 87 MET A CA 1
ATOM 630 C C . MET A 1 87 ? 7.360 1.888 -16.637 1.00 88.88 87 MET A C 1
ATOM 632 O O . MET A 1 87 ? 7.583 2.912 -17.277 1.00 88.88 87 MET A O 1
ATOM 636 N N . ASN A 1 88 ? 7.556 1.836 -15.315 1.00 87.81 88 ASN A N 1
ATOM 637 C CA . ASN A 1 88 ? 8.030 3.001 -14.572 1.00 87.81 88 ASN A CA 1
ATOM 638 C C . ASN A 1 88 ? 9.445 3.422 -15.001 1.00 87.81 88 ASN A C 1
ATOM 640 O O . ASN A 1 88 ? 9.707 4.615 -15.131 1.00 87.81 88 ASN A O 1
ATOM 644 N N . ARG A 1 89 ? 10.342 2.462 -15.273 1.00 89.62 89 ARG A N 1
ATOM 645 C CA . ARG A 1 89 ? 11.676 2.752 -15.828 1.00 89.62 89 ARG A CA 1
ATOM 646 C C . ARG A 1 89 ? 11.589 3.375 -17.221 1.00 89.62 89 ARG A C 1
ATOM 648 O O . ARG A 1 89 ? 12.292 4.348 -17.477 1.00 89.62 89 ARG A O 1
ATOM 655 N N . SER A 1 90 ? 10.730 2.853 -18.094 1.00 90.69 90 SER A N 1
ATOM 656 C CA . SER A 1 90 ? 10.531 3.394 -19.443 1.00 90.69 90 SER A CA 1
ATOM 657 C C . SER A 1 90 ? 9.985 4.822 -19.410 1.00 90.69 90 SER A C 1
ATOM 659 O O . SER A 1 90 ? 10.514 5.685 -20.100 1.00 90.69 90 SER A O 1
ATOM 661 N N . LEU A 1 91 ? 9.005 5.099 -18.545 1.00 88.75 91 LEU A N 1
ATOM 662 C CA . LEU A 1 91 ? 8.441 6.440 -18.355 1.00 88.75 91 LEU A CA 1
ATOM 663 C C . LEU A 1 91 ? 9.464 7.445 -17.804 1.00 88.75 91 LEU A C 1
ATOM 665 O O . LEU A 1 91 ? 9.472 8.601 -18.207 1.00 88.75 91 LEU A O 1
ATOM 669 N N . LEU A 1 92 ? 10.347 7.016 -16.894 1.00 87.19 92 LEU A N 1
ATOM 670 C CA . LEU A 1 92 ? 11.428 7.877 -16.395 1.00 87.19 92 LEU A CA 1
ATOM 671 C C . LEU A 1 92 ? 12.437 8.216 -17.500 1.00 87.19 92 LEU A C 1
ATOM 673 O O . LEU A 1 92 ? 12.959 9.325 -17.540 1.00 87.19 92 LEU A O 1
ATOM 677 N N . ARG A 1 93 ? 12.707 7.264 -18.400 1.00 91.31 93 ARG A N 1
ATOM 678 C CA . ARG A 1 93 ? 13.629 7.446 -19.531 1.00 91.31 93 ARG A CA 1
ATOM 679 C C . ARG A 1 93 ? 13.026 8.247 -20.683 1.00 91.31 93 ARG A C 1
ATOM 681 O O . ARG A 1 93 ? 13.784 8.791 -21.475 1.00 91.31 93 ARG A O 1
ATOM 688 N N . SER A 1 94 ? 11.700 8.326 -20.786 1.00 89.81 94 SER A N 1
ATOM 689 C CA . SER A 1 94 ? 11.022 9.008 -21.894 1.00 89.81 94 SER A CA 1
ATOM 690 C C . SER A 1 94 ? 10.958 10.530 -21.743 1.00 89.81 94 SER A C 1
ATOM 692 O O . SER A 1 94 ? 10.448 11.194 -22.637 1.00 89.81 94 SER A O 1
ATOM 694 N N . GLY A 1 95 ? 11.409 11.086 -20.612 1.00 89.88 95 GLY A N 1
ATOM 695 C CA . GLY A 1 95 ? 11.269 12.515 -20.314 1.00 89.88 95 GLY A CA 1
ATOM 696 C C . GLY A 1 95 ? 9.831 12.946 -19.997 1.00 89.88 95 GLY A C 1
ATOM 697 O O . GLY A 1 95 ? 9.549 14.140 -19.992 1.00 89.88 95 GLY A O 1
ATOM 698 N N . ALA A 1 96 ? 8.927 11.993 -19.730 1.00 89.19 96 ALA A N 1
ATOM 699 C CA . ALA A 1 96 ? 7.542 12.294 -19.383 1.00 89.19 96 ALA A CA 1
ATOM 700 C C . ALA A 1 96 ? 7.467 13.102 -18.078 1.00 89.19 96 ALA A C 1
ATOM 702 O O . ALA A 1 96 ? 8.152 12.813 -17.093 1.00 89.19 96 ALA A O 1
ATOM 703 N N . THR A 1 97 ? 6.580 14.089 -18.050 1.00 90.50 97 THR A N 1
ATOM 704 C CA . THR A 1 97 ? 6.275 14.869 -16.852 1.00 90.50 97 THR A CA 1
ATOM 705 C C . THR A 1 97 ? 5.641 13.988 -15.775 1.00 90.50 97 THR A C 1
ATOM 707 O O . THR A 1 97 ? 4.992 12.976 -16.054 1.00 90.50 97 THR A O 1
ATOM 710 N N . ILE A 1 98 ? 5.748 14.397 -14.507 1.00 83.94 98 ILE A N 1
ATOM 711 C CA . ILE A 1 98 ? 5.135 13.656 -13.392 1.00 83.94 98 ILE A CA 1
ATOM 712 C C . ILE A 1 98 ? 3.620 13.458 -13.576 1.00 83.94 98 ILE A C 1
ATOM 714 O O . ILE A 1 98 ? 3.077 12.432 -13.157 1.00 83.94 98 ILE A O 1
ATOM 718 N N . THR A 1 99 ? 2.944 14.404 -14.232 1.00 88.19 99 THR A N 1
ATOM 719 C CA . THR A 1 99 ? 1.514 14.332 -14.555 1.00 88.19 99 THR A CA 1
ATOM 720 C C . THR A 1 99 ? 1.228 13.223 -15.564 1.00 88.19 99 THR A C 1
ATOM 722 O O . THR A 1 99 ? 0.384 12.369 -15.291 1.00 88.19 99 THR A O 1
ATOM 725 N N . GLU A 1 100 ? 1.972 13.164 -16.671 1.00 88.62 100 GLU A N 1
ATOM 726 C CA . GLU A 1 100 ? 1.838 12.117 -17.697 1.00 88.62 100 GLU A CA 1
ATOM 727 C C . GLU A 1 100 ? 2.165 10.736 -17.129 1.00 88.62 100 GLU A C 1
ATOM 729 O O . GLU A 1 100 ? 1.401 9.781 -17.291 1.00 88.62 100 GLU A O 1
ATOM 734 N N . MET A 1 101 ? 3.254 10.638 -16.362 1.00 87.44 101 MET A N 1
ATOM 735 C CA . MET A 1 101 ? 3.620 9.396 -15.687 1.00 87.44 101 MET A CA 1
ATOM 736 C C . MET A 1 101 ? 2.511 8.923 -14.738 1.00 87.44 101 MET A C 1
ATOM 738 O O . MET A 1 101 ? 2.185 7.736 -14.695 1.00 87.44 101 MET A O 1
ATOM 742 N N . ASN A 1 102 ? 1.923 9.834 -13.955 1.00 85.00 102 ASN A N 1
ATOM 743 C CA . ASN A 1 102 ? 0.806 9.514 -13.069 1.00 85.00 102 ASN A CA 1
ATOM 744 C C . ASN A 1 102 ? -0.443 9.098 -13.848 1.00 85.00 102 ASN A C 1
ATOM 746 O O . ASN A 1 102 ? -1.143 8.196 -13.390 1.00 85.00 102 ASN A O 1
ATOM 750 N N . CYS A 1 103 ? -0.713 9.716 -14.999 1.00 86.19 103 CYS A N 1
ATOM 751 C CA . CYS A 1 103 ? -1.819 9.340 -15.873 1.00 86.19 103 CYS A CA 1
ATOM 752 C C . CYS A 1 103 ? -1.688 7.873 -16.306 1.00 86.19 103 CYS A C 1
ATOM 754 O O . CYS A 1 103 ? -2.569 7.064 -16.011 1.00 86.19 103 CYS A O 1
ATOM 756 N N . VAL A 1 104 ? -0.542 7.483 -16.870 1.00 86.50 104 VAL A N 1
ATOM 757 C CA . VAL A 1 104 ? -0.296 6.094 -17.295 1.00 86.50 104 VAL A CA 1
ATOM 758 C C . VAL A 1 104 ? -0.335 5.132 -16.102 1.00 86.50 104 VAL A C 1
ATOM 760 O O . VAL A 1 104 ? -1.049 4.130 -16.122 1.00 86.50 104 VAL A O 1
ATOM 763 N N . ARG A 1 105 ? 0.376 5.442 -15.008 1.00 84.44 105 ARG A N 1
ATOM 764 C CA . ARG A 1 105 ? 0.455 4.549 -13.835 1.00 84.44 105 ARG A CA 1
ATOM 765 C C . ARG A 1 105 ? -0.890 4.299 -13.149 1.00 84.44 105 ARG A C 1
ATOM 767 O O . ARG A 1 105 ? -1.037 3.248 -12.523 1.00 84.44 105 ARG A O 1
ATOM 774 N N . LYS A 1 106 ? -1.841 5.240 -13.224 1.00 82.44 106 LYS A N 1
ATOM 775 C CA . LYS A 1 106 ? -3.199 5.060 -12.681 1.00 82.44 106 LYS A CA 1
ATOM 776 C C . LYS A 1 106 ? -3.959 3.969 -13.440 1.00 82.44 106 LYS A C 1
ATOM 778 O O . LYS A 1 106 ? -4.518 3.098 -12.788 1.00 82.44 106 LYS A O 1
ATOM 783 N N . HIS A 1 107 ? -3.901 3.970 -14.772 1.00 82.88 107 HIS A N 1
ATOM 784 C CA . HIS A 1 107 ? -4.585 2.986 -15.624 1.00 82.88 107 HIS A CA 1
ATOM 785 C C . HIS A 1 107 ? -3.990 1.573 -15.518 1.00 82.88 107 HIS A C 1
ATOM 787 O O . HIS A 1 107 ? -4.679 0.585 -15.739 1.00 82.88 107 HIS A O 1
ATOM 793 N N . LEU A 1 108 ? -2.720 1.460 -15.123 1.00 81.25 108 LEU A N 1
ATOM 794 C CA . LEU A 1 108 ? -2.018 0.182 -14.944 1.00 81.25 108 LEU A CA 1
ATOM 795 C C . LEU A 1 108 ? -2.086 -0.345 -13.500 1.00 81.25 108 LEU A C 1
ATOM 797 O O . LEU A 1 108 ? -1.199 -1.081 -13.044 1.00 81.25 108 LEU A O 1
ATOM 801 N N . SER A 1 109 ? -3.075 0.086 -12.716 1.00 81.81 109 SER A N 1
ATOM 802 C CA . SER A 1 109 ? -3.212 -0.312 -11.319 1.00 81.81 109 SER A CA 1
ATOM 803 C C . SER A 1 109 ? -4.648 -0.650 -10.966 1.00 81.81 109 SER A C 1
ATOM 805 O O . SER A 1 109 ? -5.537 0.158 -11.180 1.00 81.81 109 SER A O 1
ATOM 807 N N . SER A 1 110 ? -4.849 -1.789 -10.310 1.00 79.81 110 SER A N 1
ATOM 808 C CA . SER A 1 110 ? -6.154 -2.195 -9.773 1.00 79.81 110 SER A CA 1
ATOM 809 C C . SER A 1 110 ? -6.601 -1.380 -8.549 1.00 79.81 110 SER A C 1
ATOM 811 O O . SER A 1 110 ? -7.777 -1.386 -8.207 1.00 79.81 110 SER A O 1
ATOM 813 N N . LEU A 1 111 ? -5.691 -0.643 -7.898 1.00 74.56 111 LEU A N 1
ATOM 814 C CA . LEU A 1 111 ? -5.993 0.196 -6.726 1.00 74.56 111 LEU A CA 1
ATOM 815 C C . LEU A 1 111 ? -6.104 1.698 -7.010 1.00 74.56 111 LEU A C 1
ATOM 817 O O . LEU A 1 111 ? -6.678 2.436 -6.213 1.00 74.56 111 LEU A O 1
ATOM 821 N N . LYS A 1 112 ? -5.503 2.194 -8.095 1.00 70.69 112 LYS A N 1
ATOM 822 C CA . LYS A 1 112 ? -5.379 3.642 -8.344 1.00 70.69 112 LYS A CA 1
ATOM 823 C C . LYS A 1 112 ? -6.471 4.118 -9.307 1.00 70.69 112 LYS A C 1
ATOM 825 O O . LYS A 1 112 ? -7.152 3.321 -9.930 1.00 70.69 112 LYS A O 1
ATOM 830 N N . GLY A 1 113 ? -6.652 5.436 -9.423 1.00 56.31 113 GLY A N 1
ATOM 831 C CA . GLY A 1 113 ? -7.549 6.016 -10.435 1.00 56.31 113 GLY A CA 1
ATOM 832 C C . GLY A 1 113 ? -9.025 6.134 -10.042 1.00 56.31 113 GLY A C 1
ATOM 833 O O . GLY A 1 113 ? -9.844 6.416 -10.901 1.00 56.31 113 GLY A O 1
ATOM 834 N N . GLY A 1 114 ? -9.379 5.977 -8.762 1.00 54.59 114 GLY A N 1
ATOM 835 C CA . GLY A 1 114 ? -10.772 6.125 -8.319 1.00 54.59 114 GLY A CA 1
ATOM 836 C C . GLY A 1 114 ? -11.650 4.903 -8.596 1.00 54.59 114 GLY A C 1
ATOM 837 O O . GLY A 1 114 ? -12.864 5.009 -8.493 1.00 54.59 114 GLY A O 1
ATOM 838 N N . LEU A 1 115 ? -11.039 3.751 -8.890 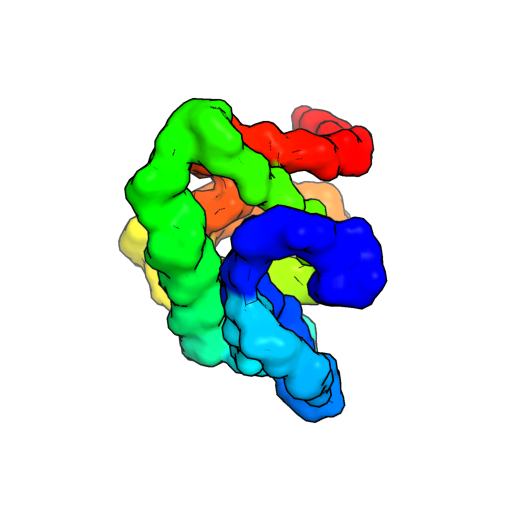1.00 54.72 115 LEU A N 1
ATOM 839 C CA . LEU A 1 115 ? -11.711 2.465 -9.108 1.00 54.72 115 LEU A CA 1
ATOM 840 C C . LEU A 1 115 ? -12.400 1.890 -7.851 1.00 54.72 115 LEU A C 1
ATOM 842 O O . LEU A 1 115 ? -12.965 0.805 -7.920 1.00 54.72 115 LEU A O 1
ATOM 846 N N . TRP A 1 116 ? -12.368 2.597 -6.715 1.00 58.00 116 TRP A N 1
ATOM 847 C CA . TRP A 1 116 ? -12.955 2.149 -5.452 1.00 58.00 116 TRP A CA 1
ATOM 848 C C . TRP A 1 116 ? -13.927 3.207 -4.898 1.00 58.00 116 TRP A C 1
ATOM 850 O O . TRP A 1 116 ? -13.538 4.374 -4.798 1.00 58.00 116 TRP A O 1
ATOM 860 N N . PRO A 1 117 ? -15.166 2.823 -4.531 1.00 41.78 117 PRO A N 1
ATOM 861 C CA . PRO A 1 117 ? -16.260 3.746 -4.204 1.00 41.78 117 PRO A CA 1
ATOM 862 C C . PRO A 1 117 ? -16.212 4.355 -2.789 1.00 41.78 117 PRO A C 1
ATOM 864 O O . PRO A 1 117 ? -17.164 5.013 -2.377 1.00 41.78 117 PRO A O 1
ATOM 867 N N . TRP A 1 118 ? -15.134 4.171 -2.025 1.00 52.84 118 TRP A N 1
ATOM 868 C CA . TRP A 1 118 ? -15.067 4.655 -0.643 1.00 52.84 118 TRP A CA 1
ATOM 869 C C . TRP A 1 118 ? -14.775 6.158 -0.558 1.00 52.84 118 TRP A C 1
ATOM 871 O O . TRP A 1 118 ? -14.036 6.715 -1.377 1.00 52.84 118 TRP A O 1
ATOM 881 N N . LEU A 1 119 ? -15.338 6.808 0.466 1.00 34.28 119 LEU A N 1
ATOM 882 C CA . LEU A 1 119 ? -15.159 8.226 0.774 1.00 34.28 119 LEU A CA 1
ATOM 883 C C . LEU A 1 119 ? -13.685 8.526 1.091 1.00 34.28 119 LEU A C 1
ATOM 885 O O . LEU A 1 119 ? -13.237 8.504 2.233 1.00 34.28 119 LEU A O 1
ATOM 889 N N . VAL A 1 120 ? -12.910 8.835 0.058 1.00 45.25 120 VAL A N 1
ATOM 890 C CA . VAL A 1 120 ? -11.609 9.479 0.209 1.00 45.25 120 VAL A CA 1
ATOM 891 C C . VAL A 1 120 ? -11.887 10.954 0.474 1.00 45.25 120 VAL A C 1
ATOM 893 O O . VAL A 1 120 ? -12.408 11.641 -0.406 1.00 45.25 120 VAL A O 1
ATOM 896 N N . ILE A 1 121 ? -11.503 11.473 1.643 1.00 37.06 121 ILE A N 1
ATOM 897 C CA . ILE A 1 121 ? -11.309 12.920 1.807 1.00 37.06 121 ILE A CA 1
ATOM 898 C C . ILE A 1 121 ? -10.174 13.293 0.848 1.00 37.06 121 ILE A C 1
ATOM 900 O O . ILE A 1 121 ? -8.997 13.091 1.144 1.00 37.06 121 ILE A O 1
ATOM 904 N N . ARG A 1 122 ? -10.522 13.720 -0.371 1.00 33.53 122 ARG A N 1
ATOM 905 C CA . ARG A 1 122 ? -9.544 14.044 -1.411 1.00 33.53 122 ARG A CA 1
ATOM 906 C C . ARG A 1 122 ? -8.966 15.434 -1.124 1.00 33.53 122 ARG A C 1
ATOM 908 O O . ARG A 1 122 ? -9.715 16.406 -1.218 1.00 33.53 122 ARG A O 1
ATOM 915 N N . PRO A 1 123 ? -7.651 15.594 -0.886 1.00 30.44 123 PRO A N 1
ATOM 916 C CA . PRO A 1 123 ? -7.017 16.853 -1.248 1.00 30.44 123 PRO A CA 1
ATOM 917 C C . PRO A 1 123 ? -7.162 16.999 -2.769 1.00 30.44 123 PRO A C 1
ATOM 919 O O . PRO A 1 123 ? -7.028 16.007 -3.485 1.00 30.44 123 PRO A O 1
ATOM 922 N N . LYS A 1 124 ? -7.514 18.198 -3.254 1.00 28.73 124 LYS A N 1
ATOM 923 C CA . LYS A 1 124 ? -7.727 18.511 -4.681 1.00 28.73 124 LYS A CA 1
ATOM 924 C C . LYS A 1 124 ? -6.695 17.798 -5.569 1.00 28.73 124 LYS A C 1
ATOM 926 O O . LYS A 1 124 ? -5.540 18.204 -5.622 1.00 28.73 124 LYS A O 1
ATOM 931 N N . TRP A 1 125 ? -7.120 16.759 -6.283 1.00 40.09 125 TRP A N 1
ATOM 932 C CA . TRP A 1 125 ? -6.382 16.233 -7.426 1.00 40.09 125 TRP A CA 1
ATOM 933 C C . TRP A 1 125 ? -7.062 16.771 -8.673 1.00 40.09 125 TRP A C 1
ATOM 935 O O . TRP A 1 125 ? -8.242 16.495 -8.894 1.00 40.09 125 TRP A O 1
ATOM 945 N N . SER A 1 126 ? -6.322 17.553 -9.453 1.00 33.34 126 SER A N 1
ATOM 946 C CA . SER A 1 126 ? -6.768 18.039 -10.754 1.00 33.34 126 SER A CA 1
ATOM 947 C C . SER A 1 126 ? -7.107 16.851 -11.664 1.00 33.34 126 SER A C 1
ATOM 949 O O . SER A 1 126 ? -6.367 15.854 -11.648 1.00 33.34 126 SER A O 1
ATOM 951 N N . PRO A 1 127 ? -8.197 16.925 -12.448 1.00 43.47 127 PRO A N 1
ATOM 952 C CA . PRO A 1 127 ? -8.348 16.037 -13.586 1.00 43.47 127 PRO A CA 1
ATOM 953 C C . PRO A 1 127 ? -7.166 16.281 -14.531 1.00 43.47 127 PRO A C 1
ATOM 955 O O . PRO A 1 127 ? -6.653 17.400 -14.612 1.00 43.47 127 PRO A O 1
ATOM 958 N N . CYS A 1 128 ? -6.681 15.205 -15.150 1.00 43.25 128 CYS A N 1
ATOM 959 C CA . CYS A 1 128 ? -5.867 15.350 -16.350 1.00 43.25 128 CYS A CA 1
ATOM 960 C C . CYS A 1 128 ? -6.690 16.063 -17.424 1.00 43.25 128 CYS A C 1
ATOM 962 O O . CYS A 1 128 ? -7.921 15.827 -17.446 1.00 43.25 128 CYS A O 1
#

InterPro domains:
  IPR025286 MOFRL-associated domain [PF13660] (2-114)
  IPR038614 Glycerate kinase, N-terminal domain superfamily [G3DSA:3.40.50.10180] (1-117)
  IPR039760 MOFRL domain-containing protein [PTHR12227] (9-114)

Foldseek 3Di:
DLVPDDDDDAAEAEEAPPPDDDDDHYHYFHADPPQADVSLCVSLVVRVVRCPPDDPPDDDDDDDDPRNLRSNQAFDPPDDSVNLRVLLVVCVVVPDDPVVSLVVSQVGGPPHDCVDPDDDPDDDDDDD

pLDDT: mean 83.97, std 16.45, range [28.73, 97.81]